Protein AF-A0A2H9QD60-F1 (afdb_monomer)

pLDDT: mean 72.45, std 21.02, range [39.91, 94.81]

Structure (mmCIF, N/CA/C/O backbone):
data_AF-A0A2H9QD60-F1
#
_entry.id   AF-A0A2H9QD60-F1
#
loop_
_atom_site.group_PDB
_atom_site.id
_atom_site.type_symbol
_atom_site.label_atom_id
_atom_site.label_alt_id
_atom_site.label_comp_id
_atom_site.label_asym_id
_atom_site.label_entity_id
_atom_site.label_seq_id
_atom_site.pdbx_PDB_ins_code
_atom_site.Cartn_x
_atom_site.Cartn_y
_atom_site.Cartn_z
_atom_site.occupancy
_atom_site.B_iso_or_equiv
_atom_site.auth_seq_id
_atom_site.auth_comp_id
_atom_site.auth_asym_id
_atom_site.auth_atom_id
_atom_site.pdbx_PDB_model_num
ATOM 1 N N . MET A 1 1 ? -8.673 -3.693 -14.152 1.00 54.56 1 MET A N 1
ATOM 2 C CA . MET A 1 1 ? -7.613 -3.108 -13.302 1.00 54.56 1 MET A CA 1
ATOM 3 C C . MET A 1 1 ? -8.166 -1.842 -12.677 1.00 54.56 1 MET A C 1
ATOM 5 O O . MET A 1 1 ? -8.542 -0.942 -13.417 1.00 54.56 1 MET A O 1
ATOM 9 N N . GLY A 1 2 ? -8.317 -1.814 -11.351 1.00 65.94 2 GLY A N 1
ATOM 10 C CA . GLY A 1 2 ? -8.800 -0.628 -10.639 1.00 65.94 2 GLY A CA 1
ATOM 11 C C . GLY A 1 2 ? -7.829 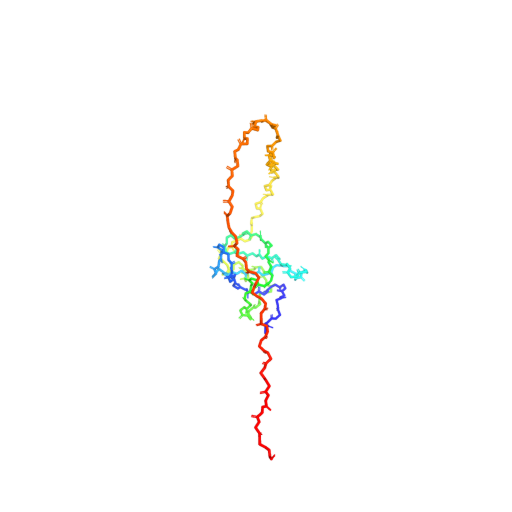0.544 -10.793 1.00 65.94 2 GLY A C 1
ATOM 12 O O . GLY A 1 2 ? -6.619 0.344 -10.888 1.00 65.94 2 GLY A O 1
ATOM 13 N N . ALA A 1 3 ? -8.353 1.766 -10.852 1.00 78.38 3 ALA A N 1
ATOM 14 C CA . ALA A 1 3 ? -7.523 2.957 -10.962 1.00 78.38 3 ALA A CA 1
ATOM 15 C C . ALA A 1 3 ? -6.835 3.239 -9.619 1.00 78.38 3 ALA A C 1
ATOM 17 O O . ALA A 1 3 ? -7.501 3.579 -8.645 1.00 78.38 3 ALA A O 1
ATOM 18 N N . ILE A 1 4 ? -5.506 3.135 -9.573 1.00 87.00 4 ILE A N 1
ATOM 19 C CA . ILE A 1 4 ? -4.725 3.529 -8.396 1.00 87.00 4 ILE A CA 1
ATOM 20 C C . ILE A 1 4 ? -4.740 5.058 -8.306 1.00 87.00 4 ILE A C 1
ATOM 22 O O . ILE A 1 4 ? -4.240 5.753 -9.195 1.00 87.00 4 ILE A O 1
ATOM 26 N N . ARG A 1 5 ? -5.335 5.589 -7.236 1.00 89.69 5 ARG A N 1
ATOM 27 C CA . ARG A 1 5 ? -5.425 7.028 -6.947 1.00 89.69 5 ARG A CA 1
ATOM 28 C C . ARG A 1 5 ? -5.020 7.304 -5.499 1.00 89.69 5 ARG A C 1
ATOM 30 O O . ARG A 1 5 ? -4.926 6.392 -4.680 1.00 89.69 5 ARG A O 1
ATOM 37 N N . LYS A 1 6 ? -4.800 8.578 -5.167 1.00 92.06 6 LYS A N 1
ATOM 38 C CA . LYS A 1 6 ? -4.596 9.001 -3.775 1.00 92.06 6 LYS A CA 1
ATOM 39 C C . LYS A 1 6 ? -5.753 8.498 -2.899 1.00 92.06 6 LYS A C 1
ATOM 41 O O . LYS A 1 6 ? -6.910 8.620 -3.293 1.00 92.06 6 LYS A O 1
ATOM 46 N N . GLY A 1 7 ? -5.423 7.924 -1.747 1.00 92.38 7 GLY A N 1
ATOM 47 C CA . GLY A 1 7 ? -6.370 7.309 -0.817 1.00 92.38 7 GLY A CA 1
ATOM 48 C C . GLY A 1 7 ? -6.762 5.870 -1.163 1.00 92.38 7 GLY A C 1
ATOM 49 O O . GLY A 1 7 ? -7.534 5.271 -0.427 1.00 92.38 7 GLY A O 1
ATOM 50 N N . SER A 1 8 ? -6.264 5.276 -2.253 1.00 93.06 8 SER A N 1
ATOM 51 C CA . SER A 1 8 ? -6.574 3.873 -2.568 1.00 93.06 8 SER A CA 1
ATOM 52 C C . SER A 1 8 ? -5.854 2.919 -1.613 1.00 93.06 8 SER A C 1
ATOM 54 O O . SER A 1 8 ? -4.649 3.061 -1.381 1.00 93.06 8 SER A O 1
ATOM 56 N N . VAL A 1 9 ? -6.584 1.923 -1.109 1.00 93.88 9 VAL A N 1
ATOM 57 C CA . VAL A 1 9 ? -6.039 0.835 -0.289 1.00 93.88 9 VAL A CA 1
ATOM 58 C C . VAL A 1 9 ? -5.540 -0.270 -1.214 1.00 93.88 9 VAL A C 1
ATOM 60 O O . VAL A 1 9 ? -6.291 -0.806 -2.038 1.00 93.88 9 VAL A O 1
ATOM 63 N N . CYS A 1 10 ? -4.265 -0.612 -1.082 1.00 94.75 10 CYS A N 1
ATOM 64 C CA . CYS A 1 10 ? -3.595 -1.597 -1.920 1.00 94.75 10 CYS A CA 1
ATOM 65 C C . CYS A 1 10 ? -2.895 -2.659 -1.066 1.00 94.75 10 CYS A C 1
ATOM 67 O O . CYS A 1 10 ? -2.607 -2.446 0.112 1.00 94.75 10 CYS A O 1
ATOM 69 N N . VAL A 1 11 ? -2.584 -3.794 -1.683 1.00 93.81 11 VAL A N 1
ATOM 70 C CA . VAL A 1 11 ? -1.700 -4.817 -1.120 1.00 93.81 11 VAL A CA 1
ATOM 71 C C . VAL A 1 11 ? -0.405 -4.830 -1.920 1.00 93.81 11 VAL A C 1
ATOM 73 O O . VAL A 1 11 ? -0.419 -4.782 -3.152 1.00 93.81 11 VAL A O 1
ATOM 76 N N . ILE A 1 12 ? 0.732 -4.871 -1.230 1.00 94.38 12 ILE A N 1
ATOM 77 C CA . ILE A 1 12 ? 2.035 -5.019 -1.881 1.00 94.38 12 ILE A CA 1
ATOM 78 C C . ILE A 1 12 ? 2.154 -6.466 -2.359 1.00 94.38 12 ILE A C 1
ATOM 80 O O . ILE A 1 12 ? 2.134 -7.385 -1.552 1.00 94.38 12 ILE A O 1
ATOM 84 N N . VAL A 1 13 ? 2.299 -6.689 -3.660 1.00 94.00 13 VAL A N 1
ATOM 85 C CA . VAL A 1 13 ? 2.377 -8.048 -4.230 1.00 94.00 13 VAL A CA 1
ATOM 86 C C . VAL A 1 13 ? 3.815 -8.567 -4.263 1.00 94.00 13 VAL A C 1
ATOM 88 O O . VAL A 1 13 ? 4.049 -9.770 -4.214 1.00 94.00 13 VAL A O 1
ATOM 91 N N . ALA A 1 14 ? 4.799 -7.667 -4.338 1.00 88.50 14 ALA A N 1
ATOM 92 C CA . ALA A 1 14 ? 6.195 -8.026 -4.570 1.00 88.50 14 ALA A CA 1
ATOM 93 C C . ALA A 1 14 ? 7.162 -7.374 -3.570 1.00 88.50 14 ALA A C 1
ATOM 95 O O . ALA A 1 14 ? 7.006 -6.216 -3.184 1.00 88.50 14 ALA A O 1
ATOM 96 N N . GLY A 1 15 ? 8.225 -8.108 -3.224 1.00 87.19 15 GLY A N 1
ATOM 97 C CA . GLY A 1 15 ? 9.316 -7.644 -2.363 1.00 87.19 15 GLY A CA 1
ATOM 98 C C . GLY A 1 15 ? 9.196 -8.104 -0.908 1.00 87.19 15 GLY A C 1
ATOM 99 O O . GLY A 1 15 ? 8.415 -8.990 -0.578 1.00 87.19 15 GLY A O 1
ATOM 100 N N . ARG A 1 16 ? 10.000 -7.497 -0.024 1.00 84.69 16 ARG A N 1
ATOM 101 C CA . ARG A 1 16 ? 10.105 -7.875 1.402 1.00 84.69 16 ARG A CA 1
ATOM 102 C C . ARG A 1 16 ? 8.801 -7.693 2.189 1.00 84.69 16 ARG A C 1
ATOM 104 O O . ARG A 1 16 ? 8.599 -8.372 3.182 1.00 84.69 16 ARG A O 1
ATOM 111 N N . GLU A 1 17 ? 7.948 -6.775 1.748 1.00 85.62 17 GLU A N 1
ATOM 112 C CA . GLU A 1 17 ? 6.653 -6.463 2.369 1.00 85.62 17 GLU A CA 1
ATOM 113 C C . GLU A 1 17 ? 5.487 -7.100 1.592 1.00 85.62 17 GLU A C 1
ATOM 115 O O . GLU A 1 17 ? 4.358 -6.626 1.683 1.00 85.62 17 GLU A O 1
ATOM 120 N N . GLY A 1 18 ? 5.757 -8.117 0.764 1.00 91.81 18 GLY A N 1
ATOM 121 C CA . GLY A 1 18 ? 4.721 -8.815 0.007 1.00 91.81 18 GLY A CA 1
ATOM 122 C C . GLY A 1 18 ? 3.623 -9.357 0.928 1.00 91.81 18 GLY A C 1
ATOM 123 O O . GLY A 1 18 ? 3.918 -9.979 1.945 1.00 91.81 18 GLY A O 1
ATOM 124 N N . GLY A 1 19 ? 2.365 -9.100 0.581 1.00 92.25 19 GLY A N 1
ATOM 125 C CA . GLY A 1 19 ? 1.179 -9.434 1.371 1.00 92.25 19 GLY A CA 1
ATOM 126 C C . GLY A 1 19 ? 0.724 -8.339 2.342 1.00 92.25 19 GLY A C 1
ATOM 127 O O . GLY A 1 19 ? -0.389 -8.421 2.854 1.00 92.25 19 GLY A O 1
ATOM 128 N N . SER A 1 20 ? 1.523 -7.294 2.576 1.00 92.19 20 SER A N 1
ATOM 129 C CA . SER A 1 20 ? 1.156 -6.217 3.501 1.00 92.19 20 SER A CA 1
ATOM 130 C C . SER A 1 20 ? 0.198 -5.203 2.872 1.00 92.19 20 SER A C 1
ATOM 132 O O . SER A 1 20 ? 0.376 -4.782 1.724 1.00 92.19 20 SER A O 1
ATOM 134 N N . GLN A 1 21 ? -0.780 -4.750 3.660 1.00 93.19 21 GLN A N 1
ATOM 135 C CA . GLN A 1 21 ? -1.671 -3.649 3.294 1.00 93.19 21 GLN A CA 1
ATOM 136 C C . GLN A 1 21 ? -0.954 -2.295 3.359 1.00 93.19 21 GLN A C 1
ATOM 138 O O . GLN A 1 21 ? -0.116 -2.035 4.232 1.00 93.19 21 GLN A O 1
ATOM 143 N N . CYS A 1 22 ? -1.297 -1.419 2.420 1.00 94.19 22 CYS A N 1
ATOM 144 C CA . CYS A 1 22 ? -0.767 -0.070 2.328 1.00 94.19 22 CYS A CA 1
ATOM 145 C C . CYS A 1 22 ? -1.798 0.907 1.751 1.00 94.19 22 CYS A C 1
ATOM 147 O O . CYS A 1 22 ? -2.747 0.517 1.067 1.00 94.19 22 CYS A O 1
ATOM 149 N N . VAL A 1 23 ? -1.601 2.196 2.022 1.00 94.81 23 VAL A N 1
ATOM 150 C CA . VAL A 1 23 ? -2.441 3.271 1.483 1.00 94.81 23 VAL A CA 1
ATOM 151 C C . VAL A 1 23 ? -1.593 4.233 0.667 1.00 94.81 23 VAL A C 1
ATOM 153 O O . VAL A 1 23 ? -0.516 4.645 1.098 1.00 94.81 23 VAL A O 1
ATOM 156 N N . VAL A 1 24 ? -2.086 4.598 -0.515 1.00 94.62 24 VAL A N 1
ATOM 157 C CA . VAL A 1 24 ? -1.428 5.540 -1.428 1.00 94.62 24 VAL A CA 1
ATOM 158 C C . VAL A 1 24 ? -1.658 6.981 -0.968 1.00 94.62 24 VAL A C 1
ATOM 160 O O . VAL A 1 24 ? -2.793 7.453 -0.934 1.00 94.62 24 VAL A O 1
ATOM 163 N N . THR A 1 25 ? -0.591 7.720 -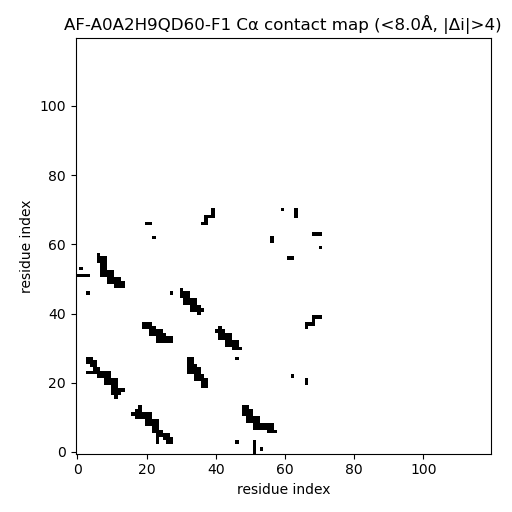0.666 1.00 92.69 25 THR A N 1
ATOM 164 C CA . THR A 1 25 ? -0.674 9.122 -0.213 1.00 92.69 25 THR A CA 1
ATOM 165 C C . THR A 1 25 ? -0.572 10.138 -1.343 1.00 92.69 25 THR A C 1
ATOM 167 O O . THR A 1 25 ? -1.095 11.249 -1.222 1.00 92.69 25 THR A O 1
ATOM 170 N N . THR A 1 26 ? 0.060 9.755 -2.452 1.00 90.88 26 THR A N 1
ATOM 171 C CA . THR A 1 26 ? 0.365 10.644 -3.581 1.00 90.88 26 THR A CA 1
ATOM 172 C C . THR A 1 26 ? -0.107 10.020 -4.890 1.00 90.88 26 THR A C 1
ATOM 174 O O . THR A 1 26 ? -0.079 8.803 -5.052 1.00 90.88 26 THR A O 1
ATOM 177 N N . ALA A 1 27 ? -0.569 10.848 -5.830 1.00 90.25 27 ALA A N 1
ATOM 178 C CA . ALA A 1 27 ? -0.992 10.381 -7.148 1.00 90.25 27 ALA A CA 1
ATOM 179 C C . ALA A 1 27 ? 0.178 9.725 -7.919 1.00 90.25 27 ALA A C 1
ATOM 181 O O . ALA A 1 27 ? 1.328 10.119 -7.719 1.00 90.25 27 ALA A O 1
ATOM 182 N N . PRO A 1 28 ? -0.094 8.735 -8.789 1.00 90.94 28 PRO A N 1
ATOM 183 C CA . PRO A 1 28 ? 0.945 8.081 -9.577 1.00 90.94 28 PRO A CA 1
ATOM 184 C C . PRO A 1 28 ? 1.579 9.045 -10.581 1.00 90.94 28 PRO A C 1
ATOM 186 O O . PRO A 1 28 ? 0.913 9.518 -11.499 1.00 90.94 28 PRO A O 1
ATOM 189 N N . GLU A 1 29 ? 2.885 9.261 -10.446 1.00 91.25 29 GLU A N 1
ATOM 190 C CA . GLU A 1 29 ? 3.716 9.943 -11.438 1.00 91.25 29 GLU A CA 1
ATOM 191 C C . GLU A 1 29 ? 4.683 8.916 -12.031 1.00 91.25 29 GLU A C 1
ATOM 193 O O . GLU A 1 29 ? 5.428 8.266 -11.302 1.00 91.25 29 GLU A O 1
ATOM 198 N N . ASN A 1 30 ? 4.656 8.714 -13.352 1.00 91.31 30 ASN A N 1
ATOM 199 C CA . ASN A 1 30 ? 5.527 7.744 -14.037 1.00 91.31 30 ASN A CA 1
ATOM 200 C C . ASN A 1 30 ? 5.494 6.326 -13.426 1.00 91.31 30 ASN A C 1
ATOM 202 O O . ASN A 1 30 ? 6.522 5.661 -13.310 1.00 91.31 30 ASN A O 1
ATOM 206 N N . LEU A 1 31 ? 4.303 5.859 -13.026 1.00 90.56 31 LEU A N 1
ATOM 207 C CA . LEU A 1 31 ? 4.082 4.582 -12.327 1.00 90.56 31 LEU A CA 1
ATOM 208 C C . LEU A 1 31 ? 4.741 4.488 -10.945 1.00 90.56 31 LEU A C 1
ATOM 210 O O . LEU A 1 31 ? 4.804 3.399 -10.388 1.00 90.56 31 LEU A O 1
ATOM 214 N N . ILE A 1 32 ? 5.221 5.582 -10.369 1.00 91.62 32 ILE A N 1
ATOM 215 C CA . ILE A 1 32 ? 5.774 5.614 -9.018 1.00 91.62 32 ILE A CA 1
ATOM 216 C C . ILE A 1 32 ? 4.761 6.313 -8.115 1.00 91.62 32 ILE A C 1
ATOM 218 O O . ILE A 1 32 ? 4.262 7.392 -8.429 1.00 91.62 32 ILE A O 1
ATOM 222 N N . VAL A 1 33 ? 4.450 5.680 -6.988 1.00 93.56 33 VAL A N 1
ATOM 223 C CA . VAL A 1 33 ? 3.554 6.218 -5.960 1.00 93.56 33 VAL A CA 1
ATOM 224 C C . VAL A 1 33 ? 4.241 6.209 -4.608 1.00 93.56 33 VAL A C 1
ATOM 226 O O . VAL A 1 33 ? 5.102 5.371 -4.335 1.00 93.56 33 VAL A O 1
ATOM 229 N N . GLU A 1 34 ? 3.841 7.138 -3.749 1.00 94.50 34 GLU A N 1
ATOM 230 C CA . GLU A 1 34 ? 4.186 7.099 -2.334 1.00 94.50 34 GLU A CA 1
ATOM 231 C C . GLU A 1 34 ? 3.075 6.389 -1.558 1.00 94.50 34 GLU A C 1
ATOM 233 O O . GLU A 1 34 ? 1.889 6.670 -1.753 1.00 94.50 34 GLU A O 1
ATOM 238 N N . ILE A 1 35 ? 3.474 5.449 -0.705 1.00 93.50 35 ILE A N 1
ATOM 239 C CA . ILE A 1 35 ? 2.589 4.654 0.139 1.00 93.50 35 ILE A CA 1
ATOM 240 C C . ILE A 1 35 ? 2.989 4.767 1.606 1.00 93.50 35 ILE A C 1
ATOM 242 O O . ILE A 1 35 ? 4.160 4.987 1.933 1.00 93.50 35 ILE A O 1
ATOM 246 N N . ILE A 1 36 ? 2.020 4.535 2.484 1.00 93.31 36 ILE A N 1
ATOM 247 C CA . ILE A 1 36 ? 2.223 4.277 3.909 1.00 93.31 36 ILE A CA 1
ATOM 248 C C . ILE A 1 36 ? 1.843 2.823 4.180 1.00 93.31 36 ILE A C 1
ATOM 250 O O . ILE A 1 36 ? 0.799 2.357 3.724 1.00 93.31 36 ILE A O 1
ATOM 254 N N . THR A 1 37 ? 2.696 2.104 4.906 1.00 91.75 37 THR A N 1
ATOM 255 C CA . THR A 1 37 ? 2.409 0.739 5.374 1.00 91.75 37 THR A CA 1
ATOM 256 C C . THR A 1 37 ? 2.068 0.734 6.862 1.00 91.75 37 THR A C 1
ATOM 258 O O . THR A 1 37 ? 2.262 1.736 7.549 1.00 91.75 37 THR A O 1
ATOM 261 N N . ALA A 1 38 ? 1.652 -0.417 7.391 1.00 89.00 38 ALA A N 1
ATOM 262 C CA . ALA A 1 38 ? 1.452 -0.633 8.831 1.00 89.00 38 ALA A CA 1
ATOM 263 C C . ALA A 1 38 ? 2.711 -0.380 9.693 1.00 89.00 38 ALA A C 1
ATOM 265 O O . ALA A 1 38 ? 2.631 -0.265 10.908 1.00 89.00 38 ALA A O 1
ATOM 266 N N . SER A 1 39 ? 3.893 -0.244 9.080 1.00 86.50 39 SER A N 1
ATOM 267 C CA . SER A 1 39 ? 5.105 0.197 9.788 1.00 86.50 39 SER A CA 1
ATOM 268 C C . SER A 1 39 ? 5.135 1.706 10.083 1.00 86.50 39 SER A C 1
ATOM 270 O O . SER A 1 39 ? 6.063 2.186 10.732 1.00 86.50 39 SER A O 1
ATOM 272 N N . GLY A 1 40 ? 4.182 2.476 9.546 1.00 84.69 40 GLY A N 1
ATOM 273 C CA . GLY A 1 40 ? 4.130 3.939 9.632 1.00 84.69 40 GLY A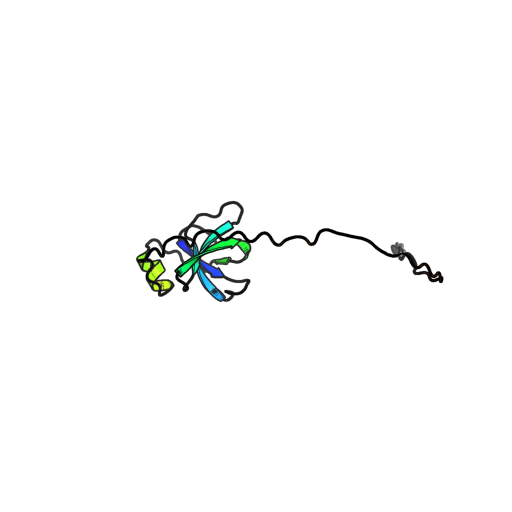 CA 1
ATOM 274 C C . GLY A 1 40 ? 5.142 4.666 8.739 1.00 84.69 40 GLY A C 1
ATOM 275 O O . GLY A 1 40 ? 5.097 5.887 8.609 1.00 84.69 40 GLY A O 1
ATOM 276 N N . GLY A 1 41 ? 6.050 3.937 8.086 1.00 87.44 41 GLY A N 1
ATOM 277 C CA . GLY A 1 41 ? 7.019 4.507 7.158 1.00 87.44 41 GLY A CA 1
ATOM 278 C C . GLY A 1 41 ? 6.402 4.851 5.802 1.00 87.44 41 GLY A C 1
ATOM 279 O O . GLY A 1 41 ? 5.749 4.013 5.179 1.00 87.44 41 GLY A O 1
ATOM 280 N N . LYS A 1 42 ? 6.690 6.060 5.306 1.00 90.56 42 LYS A N 1
ATOM 281 C CA . LYS A 1 42 ? 6.435 6.447 3.910 1.00 90.56 42 LYS A CA 1
ATOM 282 C C . LYS A 1 42 ? 7.490 5.828 2.995 1.00 90.56 42 LYS A C 1
ATOM 284 O O . LYS A 1 42 ? 8.686 5.902 3.288 1.00 90.56 42 LYS A O 1
ATOM 289 N N . ARG A 1 43 ? 7.068 5.217 1.888 1.00 90.38 43 ARG A N 1
ATOM 290 C CA . ARG A 1 43 ? 7.964 4.605 0.891 1.00 90.38 43 ARG A CA 1
ATOM 291 C C . ARG A 1 43 ? 7.459 4.870 -0.520 1.00 90.38 43 ARG A C 1
ATOM 293 O O . ARG A 1 43 ? 6.256 4.927 -0.747 1.00 90.38 43 ARG A O 1
ATOM 300 N N . LYS A 1 44 ? 8.382 4.979 -1.477 1.00 93.00 44 LYS A N 1
ATOM 301 C CA . LYS A 1 44 ? 8.057 5.048 -2.906 1.00 93.00 44 LYS A CA 1
ATOM 302 C C . LYS A 1 44 ? 8.126 3.652 -3.514 1.00 93.00 44 LYS A C 1
ATOM 304 O O . LYS A 1 44 ? 9.134 2.967 -3.350 1.00 93.00 44 LYS A O 1
ATOM 309 N N . ILE A 1 45 ? 7.073 3.239 -4.207 1.00 92.12 45 ILE A N 1
ATOM 310 C CA . ILE A 1 45 ? 6.982 1.936 -4.870 1.00 92.12 45 ILE A CA 1
ATOM 311 C C . ILE A 1 45 ? 6.410 2.106 -6.275 1.00 92.12 45 ILE A C 1
ATOM 313 O O . ILE A 1 45 ? 5.649 3.035 -6.545 1.00 92.12 45 ILE A O 1
ATOM 317 N N . ASN A 1 46 ? 6.790 1.210 -7.184 1.00 93.69 46 ASN A N 1
ATOM 318 C CA . ASN A 1 46 ? 6.157 1.154 -8.491 1.00 93.69 46 ASN A CA 1
ATOM 319 C C . ASN A 1 46 ? 4.715 0.640 -8.341 1.00 93.69 46 ASN A C 1
ATOM 321 O O . ASN A 1 46 ? 4.490 -0.399 -7.721 1.00 93.69 46 ASN A O 1
ATOM 325 N N . ALA A 1 47 ? 3.754 1.329 -8.950 1.00 92.25 47 ALA A N 1
ATOM 326 C CA . ALA A 1 47 ? 2.339 0.978 -8.973 1.00 92.25 47 ALA A CA 1
ATOM 327 C C . ALA A 1 47 ? 2.087 -0.433 -9.532 1.00 92.25 47 ALA A C 1
ATOM 329 O O . ALA A 1 47 ? 1.101 -1.063 -9.174 1.00 92.25 47 ALA A O 1
ATOM 330 N N . ARG A 1 48 ? 3.004 -0.976 -10.346 1.00 91.88 48 ARG A N 1
ATOM 331 C CA . ARG A 1 48 ? 2.959 -2.367 -10.831 1.00 91.88 48 ARG A CA 1
ATOM 332 C C . ARG A 1 48 ? 3.100 -3.426 -9.734 1.00 91.88 48 ARG A C 1
ATOM 334 O O . ARG A 1 48 ? 2.766 -4.579 -9.974 1.00 91.88 48 ARG A O 1
ATOM 341 N N . HIS A 1 49 ? 3.630 -3.063 -8.569 1.00 92.38 49 HIS A N 1
ATOM 342 C CA . HIS A 1 49 ? 3.765 -3.963 -7.422 1.00 92.38 49 HIS A CA 1
ATOM 343 C C . HIS A 1 49 ? 2.612 -3.827 -6.425 1.00 92.38 49 HIS A C 1
ATOM 345 O O . HIS A 1 49 ? 2.677 -4.420 -5.348 1.00 92.38 49 HIS A O 1
ATOM 351 N N . LEU A 1 50 ? 1.592 -3.035 -6.759 1.00 93.00 50 LEU A N 1
ATOM 352 C CA . LEU A 1 50 ? 0.419 -2.817 -5.931 1.00 93.00 50 LEU A CA 1
ATOM 353 C C . LEU A 1 50 ? -0.796 -3.479 -6.569 1.00 93.00 50 LEU A C 1
ATOM 355 O O . LEU A 1 50 ? -1.075 -3.262 -7.748 1.00 93.00 50 LEU A O 1
ATOM 359 N N . ASP A 1 51 ? -1.535 -4.233 -5.764 1.00 92.81 51 ASP A N 1
ATOM 360 C CA . ASP A 1 51 ? -2.849 -4.747 -6.127 1.00 92.81 51 ASP A CA 1
ATOM 361 C C . ASP A 1 51 ? -3.937 -3.907 -5.434 1.00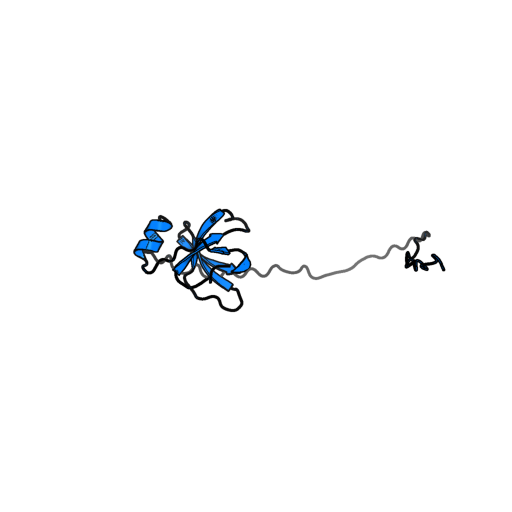 92.81 51 ASP A C 1
ATOM 363 O O . ASP A 1 51 ? -3.973 -3.853 -4.198 1.00 92.81 51 ASP A O 1
ATOM 367 N N . PRO A 1 52 ? -4.772 -3.167 -6.186 1.00 93.00 52 PRO A N 1
ATOM 368 C CA . PRO A 1 52 ? -5.814 -2.331 -5.609 1.00 93.00 52 PRO A CA 1
ATOM 369 C C . PRO A 1 52 ? -6.981 -3.186 -5.109 1.00 93.00 52 PRO A C 1
ATOM 371 O O . PRO A 1 52 ? -7.654 -3.858 -5.884 1.00 93.00 52 PRO A O 1
ATOM 374 N N . THR A 1 53 ? -7.308 -3.053 -3.825 1.00 92.12 53 THR A N 1
ATOM 375 C CA . THR A 1 53 ? -8.405 -3.805 -3.182 1.00 92.12 53 THR A CA 1
ATOM 376 C C . THR A 1 53 ? -9.806 -3.306 -3.561 1.00 92.12 53 THR A C 1
ATOM 378 O O . THR A 1 53 ? -10.808 -3.906 -3.185 1.00 92.12 53 THR A O 1
ATOM 381 N 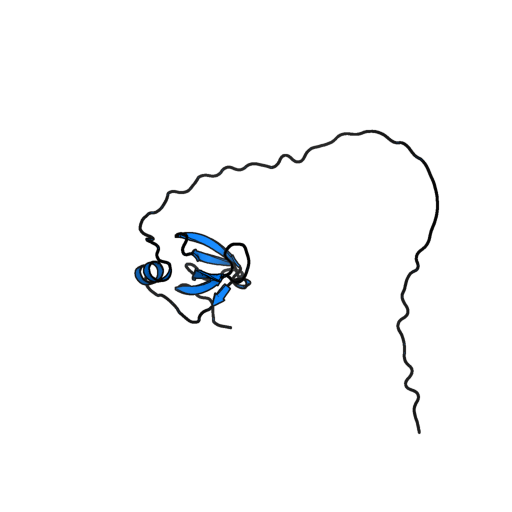N . GLY A 1 54 ? -9.896 -2.172 -4.264 1.00 90.69 54 GLY A N 1
ATOM 382 C CA . GLY A 1 54 ? -11.151 -1.475 -4.563 1.00 90.69 54 GLY A CA 1
ATOM 383 C C . GLY A 1 54 ? -11.646 -0.560 -3.437 1.00 90.69 54 GLY A C 1
ATOM 384 O O . GLY A 1 54 ? -12.563 0.228 -3.659 1.00 90.69 54 GLY A O 1
ATOM 385 N N . GLN A 1 55 ? -11.023 -0.598 -2.257 1.00 91.06 55 GLN A N 1
ATOM 386 C CA . GLN A 1 55 ? -11.338 0.312 -1.157 1.00 91.06 55 GLN A CA 1
ATOM 387 C C . GLN A 1 55 ? -10.567 1.629 -1.289 1.00 91.06 55 GLN A C 1
ATOM 389 O O . GLN A 1 55 ? -9.424 1.670 -1.752 1.00 91.06 55 GLN A O 1
ATOM 394 N N . THR A 1 56 ? -11.200 2.725 -0.877 1.00 92.06 56 THR A N 1
ATOM 395 C CA . THR A 1 56 ? -10.602 4.064 -0.853 1.00 92.06 56 THR A CA 1
ATOM 396 C C . THR A 1 56 ? -10.920 4.721 0.477 1.00 92.06 56 THR A C 1
ATOM 398 O O . THR A 1 56 ? -12.069 4.711 0.907 1.00 92.06 56 THR A O 1
ATOM 401 N N . VAL A 1 57 ? -9.911 5.322 1.090 1.00 91.38 57 VAL A N 1
ATOM 402 C CA . VAL A 1 57 ? -10.024 6.120 2.309 1.00 91.38 57 VAL A CA 1
ATOM 403 C C . VAL A 1 57 ? -9.887 7.599 1.987 1.00 91.38 57 VAL A C 1
ATOM 405 O O . VAL A 1 57 ? -9.148 7.983 1.073 1.00 91.38 57 VAL A O 1
ATOM 408 N N . LYS A 1 58 ? -10.627 8.435 2.719 1.00 87.62 58 LYS A N 1
ATOM 409 C CA . LYS A 1 58 ? -10.669 9.889 2.497 1.00 87.62 58 LYS A CA 1
ATOM 410 C C . LYS A 1 58 ? -10.012 10.666 3.631 1.00 87.62 58 LYS A C 1
ATOM 412 O O . LYS A 1 58 ? -9.497 11.754 3.378 1.00 87.62 58 LYS A O 1
ATOM 417 N N . SER A 1 59 ? -9.994 10.099 4.835 1.00 88.31 59 SER A N 1
ATOM 418 C CA . SER A 1 59 ? -9.476 10.754 6.037 1.00 88.31 59 SER A CA 1
ATOM 419 C C . SER A 1 59 ? -8.233 10.064 6.595 1.00 88.31 59 SER A C 1
ATOM 421 O O . SER A 1 59 ? -8.029 8.862 6.415 1.00 88.31 59 SER A O 1
ATOM 423 N N . ASN A 1 60 ? -7.407 10.827 7.316 1.00 87.00 60 ASN A N 1
ATOM 424 C CA . ASN A 1 60 ? -6.237 10.282 8.007 1.00 87.00 60 ASN A CA 1
ATOM 425 C C . ASN A 1 60 ? -6.639 9.263 9.082 1.00 87.00 60 ASN A C 1
ATOM 427 O O . ASN A 1 60 ? -6.008 8.216 9.161 1.00 87.00 60 ASN A O 1
ATOM 431 N N . ASP A 1 61 ? -7.725 9.504 9.816 1.00 87.94 61 ASP A N 1
ATOM 432 C CA . ASP A 1 61 ? -8.227 8.592 10.852 1.00 87.94 61 ASP A CA 1
ATOM 433 C C . ASP A 1 61 ? -8.571 7.201 10.294 1.00 87.94 61 ASP A C 1
ATOM 435 O O . ASP A 1 61 ? -8.335 6.176 10.931 1.00 87.94 61 ASP A O 1
ATOM 439 N N . GLU A 1 62 ? -9.100 7.140 9.066 1.00 89.50 62 GLU A N 1
ATOM 440 C CA . GLU A 1 62 ? -9.399 5.872 8.394 1.00 89.50 62 GLU A CA 1
ATOM 441 C C . GLU A 1 62 ? -8.115 5.134 8.007 1.00 89.50 62 GLU A C 1
ATOM 443 O O . GLU A 1 62 ? -8.030 3.917 8.169 1.00 89.50 62 GLU A O 1
ATOM 448 N N . MET A 1 63 ? -7.101 5.865 7.530 1.00 88.56 63 MET A N 1
ATOM 449 C CA . MET A 1 63 ? -5.783 5.293 7.238 1.00 88.56 63 MET A CA 1
ATOM 450 C C . MET A 1 63 ? -5.133 4.723 8.498 1.00 88.56 63 MET A C 1
ATOM 452 O O . MET A 1 63 ? -4.629 3.602 8.471 1.00 88.56 63 MET A O 1
ATOM 456 N N . GLU A 1 64 ? -5.163 5.479 9.594 1.00 88.38 64 GLU A N 1
ATOM 457 C CA . GLU A 1 64 ? -4.635 5.075 10.899 1.00 88.38 64 GLU A CA 1
ATOM 458 C C . GLU A 1 64 ? -5.340 3.829 11.425 1.00 88.38 64 GLU A C 1
ATOM 460 O O . GLU A 1 64 ? -4.684 2.873 11.835 1.00 88.38 64 GLU A O 1
ATOM 465 N N . LYS A 1 65 ? -6.673 3.798 11.336 1.00 89.19 65 LYS A N 1
ATOM 466 C CA . LYS A 1 65 ? -7.484 2.659 11.768 1.00 89.19 65 LYS A CA 1
ATOM 467 C C . LYS A 1 65 ? -7.242 1.409 10.923 1.00 89.19 65 LYS A C 1
ATOM 469 O O . LYS A 1 65 ? -7.174 0.319 11.482 1.00 89.19 65 LYS A O 1
ATOM 474 N N . LEU A 1 66 ? -7.115 1.551 9.602 1.00 88.94 66 LEU A N 1
ATOM 475 C CA . LEU A 1 66 ? -6.840 0.422 8.707 1.00 88.94 66 LEU A CA 1
ATOM 476 C C . LEU A 1 66 ? -5.439 -0.148 8.912 1.00 88.94 66 LEU A C 1
ATOM 478 O O . LEU A 1 66 ? -5.261 -1.361 8.924 1.00 88.94 66 LEU A O 1
ATOM 482 N N . LEU A 1 67 ? -4.442 0.724 9.049 1.00 87.06 67 LEU A N 1
ATOM 483 C CA . LEU A 1 67 ? -3.045 0.316 9.169 1.00 87.06 67 LEU A CA 1
ATOM 484 C C . LEU A 1 67 ? -2.624 0.044 10.621 1.00 87.06 67 LEU A C 1
ATOM 486 O O . LEU A 1 67 ? -1.534 -0.479 10.837 1.00 87.06 67 LEU A O 1
ATOM 490 N N . GLY A 1 68 ? -3.459 0.388 11.605 1.00 85.19 68 GLY A N 1
ATOM 491 C CA . GLY A 1 68 ? -3.163 0.241 13.031 1.00 85.19 68 GLY A CA 1
ATOM 492 C C . GLY A 1 68 ? -2.022 1.141 13.512 1.00 85.19 68 GLY A C 1
ATOM 493 O O . GLY A 1 68 ? -1.321 0.790 14.460 1.00 85.19 68 GLY A O 1
ATOM 494 N N . ILE A 1 69 ? -1.799 2.277 12.846 1.00 83.19 69 ILE A N 1
ATOM 495 C CA . ILE A 1 69 ? -0.697 3.206 13.132 1.00 83.19 69 ILE A CA 1
ATOM 496 C C . ILE A 1 69 ? -1.233 4.541 13.628 1.00 83.19 69 ILE A C 1
ATOM 498 O O . ILE A 1 69 ? -2.284 4.986 13.189 1.00 83.19 69 ILE A O 1
ATOM 502 N N . ALA A 1 70 ? -0.463 5.222 14.474 1.00 74.56 70 ALA A N 1
ATOM 503 C CA . ALA A 1 70 ? -0.668 6.637 14.757 1.00 74.56 70 ALA A CA 1
ATOM 504 C C . ALA A 1 70 ? 0.268 7.460 13.855 1.00 74.56 70 ALA A C 1
ATOM 506 O O . ALA A 1 70 ? 1.486 7.451 14.046 1.00 74.56 70 ALA A O 1
ATOM 507 N N . LEU A 1 71 ? -0.282 8.187 12.882 1.00 66.31 71 LEU A N 1
ATOM 508 C CA . LEU A 1 71 ? 0.441 9.136 12.022 1.00 66.31 71 LEU A CA 1
ATOM 509 C C . LEU A 1 71 ? 0.851 10.414 12.784 1.00 66.31 71 LEU A C 1
ATOM 511 O O . LEU A 1 71 ? 1.565 11.257 12.244 1.00 66.31 71 LEU A O 1
ATOM 515 N N . GLY A 1 72 ? 0.459 10.536 14.055 1.00 55.41 72 GLY A N 1
ATOM 516 C CA . GLY A 1 72 ? 0.640 11.709 14.913 1.00 55.41 72 GLY A CA 1
ATOM 517 C C . GLY A 1 72 ? 2.044 12.003 15.461 1.00 55.41 72 GLY A C 1
ATOM 518 O O . GLY A 1 72 ? 2.159 12.846 16.349 1.00 55.41 72 GLY A O 1
ATOM 519 N N . LYS A 1 73 ? 3.127 11.374 14.986 1.00 44.22 73 LYS A N 1
ATOM 520 C CA . LYS A 1 73 ? 4.493 11.828 15.316 1.00 44.22 73 LYS A CA 1
ATOM 521 C C . LYS A 1 73 ? 5.396 11.778 14.097 1.00 44.22 73 LYS A C 1
ATOM 523 O O . LYS A 1 73 ? 5.920 10.730 13.726 1.00 44.22 73 LYS A O 1
ATOM 528 N N . GLU A 1 74 ? 5.633 12.953 13.527 1.00 44.88 74 GLU A N 1
ATOM 529 C CA . GLU A 1 74 ? 6.746 13.203 12.623 1.00 44.88 74 GLU A CA 1
ATOM 530 C C . GLU A 1 74 ? 8.064 12.864 13.336 1.00 44.88 74 GLU A C 1
ATOM 532 O O . GLU A 1 74 ? 8.648 13.662 14.073 1.00 44.88 74 GLU A O 1
ATOM 537 N N . ALA A 1 75 ? 8.557 11.646 13.127 1.00 42.25 75 ALA A N 1
ATOM 538 C CA . ALA A 1 75 ? 9.957 11.355 13.359 1.00 42.25 75 ALA A CA 1
ATOM 539 C C . ALA A 1 75 ? 10.757 12.134 12.306 1.00 42.25 75 ALA A C 1
ATOM 541 O O . ALA A 1 75 ? 10.754 11.801 11.121 1.00 42.25 75 ALA A O 1
ATOM 542 N N . LYS A 1 76 ? 11.391 13.213 12.776 1.00 45.72 76 LYS A N 1
ATOM 543 C CA . LYS A 1 76 ? 12.342 14.086 12.075 1.00 45.72 76 LYS A CA 1
ATOM 544 C C . LYS A 1 76 ? 13.223 13.336 11.055 1.00 45.72 76 LYS A C 1
ATOM 546 O O . LYS A 1 76 ? 13.610 12.191 11.300 1.00 45.72 76 LYS A O 1
ATOM 551 N N . PRO A 1 77 ? 13.631 14.002 9.957 1.00 41.94 77 PRO A N 1
ATOM 552 C CA . PRO A 1 77 ? 14.438 13.400 8.900 1.00 41.94 77 PRO A CA 1
ATOM 553 C C . PRO A 1 77 ? 15.746 12.834 9.463 1.00 41.94 77 PRO A C 1
ATOM 555 O O . PRO A 1 77 ? 16.568 13.569 10.018 1.00 41.94 77 PRO A O 1
ATOM 558 N N . LYS A 1 78 ? 15.984 11.528 9.282 1.00 45.56 78 LYS A N 1
ATOM 559 C CA . LYS A 1 78 ? 17.350 11.005 9.371 1.00 45.56 78 LYS A CA 1
ATOM 560 C C . LYS A 1 78 ? 18.123 11.552 8.174 1.00 45.56 78 LYS A C 1
ATOM 562 O O . LYS A 1 78 ? 17.943 11.103 7.047 1.00 45.56 78 LYS A O 1
ATOM 567 N N . LYS A 1 79 ? 18.939 12.566 8.474 1.00 40.69 79 LYS A N 1
ATOM 568 C CA . LYS A 1 79 ? 20.015 13.111 7.645 1.00 40.69 79 LYS A CA 1
ATOM 569 C C . LYS A 1 79 ? 20.783 12.006 6.917 1.00 40.69 79 LYS A C 1
ATOM 571 O O . LYS A 1 79 ? 21.022 10.929 7.463 1.00 40.69 79 LYS A O 1
ATOM 576 N N . GLU A 1 80 ? 21.200 12.357 5.708 1.00 53.31 80 GLU A N 1
ATOM 577 C CA . GLU A 1 80 ? 22.169 11.673 4.862 1.00 53.31 80 GLU A CA 1
ATOM 578 C C . GLU A 1 80 ? 23.329 11.030 5.639 1.00 53.31 80 GLU A C 1
ATOM 580 O O . GLU A 1 80 ? 24.005 11.671 6.443 1.00 53.31 80 GLU A O 1
ATOM 585 N N . LYS A 1 81 ? 23.650 9.788 5.274 1.00 41.69 81 LYS A N 1
ATOM 586 C CA . LYS A 1 81 ? 25.043 9.385 5.094 1.00 41.69 81 LYS A CA 1
ATOM 587 C C . LYS A 1 81 ? 25.178 8.805 3.698 1.00 41.69 81 LYS A C 1
ATOM 589 O O . LYS A 1 81 ? 24.778 7.675 3.433 1.00 41.69 81 LYS A O 1
ATOM 594 N N . GLY A 1 82 ? 25.738 9.614 2.806 1.00 48.53 82 GLY A N 1
ATOM 595 C CA . GLY A 1 82 ? 26.453 9.074 1.671 1.00 48.53 82 GLY A CA 1
ATOM 596 C C . GLY A 1 82 ? 27.588 8.197 2.189 1.00 48.53 82 GLY A C 1
ATOM 597 O O . GLY A 1 82 ? 28.400 8.640 2.993 1.00 48.53 82 GLY A O 1
ATOM 598 N N . GLU A 1 83 ? 27.665 6.972 1.691 1.00 50.94 83 GLU A N 1
ATOM 599 C CA . GLU A 1 83 ? 28.924 6.251 1.624 1.00 50.94 83 GLU A CA 1
ATOM 600 C C . GLU A 1 83 ? 29.094 5.805 0.178 1.00 50.94 83 GLU A C 1
ATOM 602 O O . GLU A 1 83 ? 28.487 4.854 -0.320 1.00 50.94 83 GLU A O 1
ATOM 607 N N . LYS A 1 84 ? 29.898 6.601 -0.531 1.00 46.94 84 LYS A N 1
ATOM 608 C CA . LYS A 1 84 ? 30.547 6.217 -1.775 1.00 46.94 84 LYS A CA 1
ATOM 609 C C . LYS A 1 84 ? 31.207 4.863 -1.520 1.00 46.94 84 LYS A C 1
ATOM 611 O O . LYS A 1 84 ? 32.185 4.814 -0.783 1.00 46.94 84 LYS A O 1
ATOM 616 N N . LYS A 1 85 ? 30.733 3.778 -2.140 1.00 47.31 85 LYS A N 1
ATOM 617 C CA . LYS A 1 85 ? 31.576 2.583 -2.265 1.00 47.31 85 LYS A CA 1
ATOM 618 C C . LYS A 1 85 ? 32.834 3.008 -3.033 1.00 47.31 85 LYS A C 1
ATOM 620 O O . LYS A 1 85 ? 32.691 3.436 -4.185 1.00 47.31 85 LYS A O 1
ATOM 625 N N . PRO A 1 86 ? 34.046 2.936 -2.453 1.00 51.06 86 PRO A N 1
ATOM 626 C CA . PRO A 1 86 ? 35.249 3.121 -3.241 1.00 51.06 86 PRO A CA 1
ATOM 627 C C . PRO A 1 86 ? 35.313 1.975 -4.254 1.00 51.06 86 PRO A C 1
ATOM 629 O O . PRO A 1 86 ? 35.336 0.800 -3.895 1.00 51.06 86 PRO A O 1
ATOM 632 N N . LYS A 1 87 ? 35.308 2.318 -5.545 1.00 60.91 87 LYS A N 1
ATOM 633 C CA . LYS A 1 87 ? 35.764 1.398 -6.589 1.00 60.91 87 LYS A CA 1
ATOM 634 C C . LYS A 1 87 ? 37.254 1.141 -6.315 1.00 60.91 87 LYS A C 1
ATOM 636 O O . LYS A 1 87 ? 37.995 2.124 -6.280 1.00 60.91 87 LYS A O 1
ATOM 641 N N . PRO A 1 88 ? 37.725 -0.104 -6.135 1.00 58.53 88 PRO A N 1
ATOM 642 C CA . PRO A 1 88 ? 39.158 -0.355 -6.065 1.00 58.53 88 PRO A CA 1
ATOM 643 C C . PRO A 1 88 ? 39.784 -0.027 -7.428 1.00 58.53 88 PRO A C 1
ATOM 645 O O . PRO A 1 88 ? 39.508 -0.677 -8.438 1.00 58.53 88 PRO A O 1
ATOM 648 N N . VAL A 1 89 ? 40.600 1.027 -7.471 1.00 58.38 89 VAL A N 1
ATOM 649 C CA . VAL A 1 89 ? 41.392 1.411 -8.643 1.00 58.38 89 VAL A CA 1
ATOM 650 C C . VAL A 1 89 ? 42.759 0.730 -8.561 1.00 58.38 89 VAL A C 1
ATOM 652 O O . VAL A 1 89 ? 43.582 1.104 -7.740 1.00 58.38 89 VAL A O 1
ATOM 655 N N . LYS A 1 90 ? 42.951 -0.244 -9.462 1.00 57.88 90 LYS A N 1
ATOM 656 C CA . LYS A 1 90 ? 44.166 -0.621 -10.220 1.00 57.88 90 LYS A CA 1
ATOM 657 C C . LYS A 1 90 ? 45.504 -0.803 -9.465 1.00 57.88 90 LYS A C 1
ATOM 659 O O . LYS A 1 90 ? 46.043 0.158 -8.936 1.00 57.88 90 LYS A O 1
ATOM 664 N N . LYS A 1 91 ? 46.199 -1.923 -9.736 1.00 48.38 91 LYS A N 1
ATOM 665 C CA . LYS A 1 91 ? 47.271 -1.999 -10.768 1.00 48.38 91 LYS A CA 1
ATOM 666 C C . LYS A 1 91 ? 47.939 -3.392 -10.856 1.00 48.38 91 LYS A C 1
ATOM 668 O O . LYS A 1 91 ? 48.325 -3.955 -9.847 1.00 48.38 91 LYS A O 1
ATOM 673 N N . HIS A 1 92 ? 48.064 -3.867 -12.105 1.00 48.88 92 HIS A N 1
ATOM 674 C CA . HIS A 1 92 ? 49.161 -4.620 -12.758 1.00 48.88 92 HIS A CA 1
ATOM 675 C C . HIS A 1 92 ? 50.052 -5.528 -11.890 1.00 48.88 92 HIS A C 1
ATOM 677 O O . HIS A 1 92 ? 50.801 -5.055 -11.048 1.00 48.88 92 HIS A O 1
ATOM 683 N N . SER A 1 93 ? 50.110 -6.836 -12.129 1.00 46.25 93 SER A N 1
ATOM 684 C CA . SER A 1 93 ? 50.963 -7.540 -13.119 1.00 46.25 93 SER A CA 1
ATOM 685 C C . SER A 1 93 ? 50.886 -9.039 -12.721 1.00 46.25 93 SER A C 1
ATOM 687 O O . SER A 1 93 ? 50.566 -9.327 -11.579 1.00 46.25 93 SER A O 1
ATOM 689 N N . ALA A 1 94 ? 51.057 -10.075 -13.536 1.00 52.34 94 ALA A N 1
ATOM 690 C CA . ALA A 1 94 ? 51.968 -10.263 -14.638 1.00 52.34 94 ALA A CA 1
ATOM 691 C C . ALA A 1 94 ? 51.464 -11.367 -15.588 1.00 52.34 94 ALA A C 1
ATOM 693 O O . ALA A 1 94 ? 50.769 -12.312 -15.228 1.00 52.34 94 ALA A O 1
ATOM 694 N N . ARG A 1 95 ? 51.892 -11.190 -16.828 1.00 50.09 95 ARG A N 1
ATOM 695 C CA . ARG A 1 95 ? 51.936 -12.105 -17.962 1.00 50.09 95 ARG A CA 1
ATOM 696 C C . ARG A 1 95 ? 52.554 -13.461 -17.581 1.00 50.09 95 ARG A C 1
ATOM 698 O O . ARG A 1 95 ? 53.731 -13.488 -17.250 1.00 50.09 95 ARG A O 1
ATOM 705 N N . VAL A 1 96 ? 51.836 -14.570 -17.770 1.00 50.81 96 VAL A N 1
ATOM 706 C CA . VAL A 1 96 ? 52.454 -15.851 -18.160 1.00 50.81 96 VAL A CA 1
ATOM 707 C C . VAL A 1 96 ? 51.578 -16.494 -19.225 1.00 50.81 96 VAL A C 1
ATOM 709 O O . VAL A 1 96 ? 50.431 -16.863 -18.994 1.00 50.81 96 VAL A O 1
ATOM 712 N N . ALA A 1 97 ? 52.134 -16.558 -20.428 1.00 53.84 97 ALA A N 1
ATOM 713 C CA . ALA A 1 97 ? 51.595 -17.316 -21.535 1.00 53.84 97 ALA A CA 1
ATOM 714 C C . ALA A 1 97 ? 51.777 -18.810 -21.262 1.00 53.84 97 ALA A C 1
ATOM 716 O O . ALA A 1 97 ? 52.878 -19.235 -20.931 1.00 53.84 97 ALA A O 1
ATOM 717 N N . THR A 1 98 ? 50.752 -19.615 -21.516 1.00 52.19 98 THR A N 1
ATOM 718 C CA . THR A 1 98 ? 50.942 -20.952 -22.083 1.00 52.19 98 THR A CA 1
ATOM 719 C C . THR A 1 98 ? 49.737 -21.296 -22.952 1.00 52.19 98 THR A C 1
ATOM 721 O O . THR A 1 98 ? 48.584 -21.136 -22.569 1.00 52.19 98 THR A O 1
ATOM 724 N N . LYS A 1 99 ? 50.064 -21.672 -24.190 1.00 52.94 99 LYS A N 1
ATOM 725 C CA . LYS A 1 99 ? 49.191 -22.178 -25.254 1.00 52.94 99 LYS A CA 1
ATOM 726 C C . LYS A 1 99 ? 48.405 -23.420 -24.805 1.00 52.94 99 LYS A C 1
ATOM 728 O O . LYS A 1 99 ? 48.765 -24.016 -23.799 1.00 52.94 99 LYS A O 1
ATOM 733 N N . HIS A 1 100 ? 47.422 -23.796 -25.633 1.00 47.78 100 HIS A N 1
ATOM 734 C CA . HIS A 1 100 ? 46.952 -25.135 -26.073 1.00 47.78 100 HIS A CA 1
ATOM 735 C C . HIS A 1 100 ? 45.412 -25.055 -26.222 1.00 47.78 100 HIS A C 1
ATOM 737 O O . HIS A 1 100 ? 44.698 -24.951 -25.239 1.00 47.78 100 HIS A O 1
ATOM 743 N N . ALA A 1 101 ? 44.885 -24.726 -27.408 1.00 46.06 101 ALA A N 1
ATOM 744 C CA . ALA A 1 101 ? 44.563 -25.622 -28.530 1.00 46.06 101 ALA A CA 1
ATOM 745 C C . ALA A 1 101 ? 43.200 -26.343 -28.389 1.00 46.06 101 ALA A C 1
ATOM 747 O O . ALA A 1 101 ? 43.047 -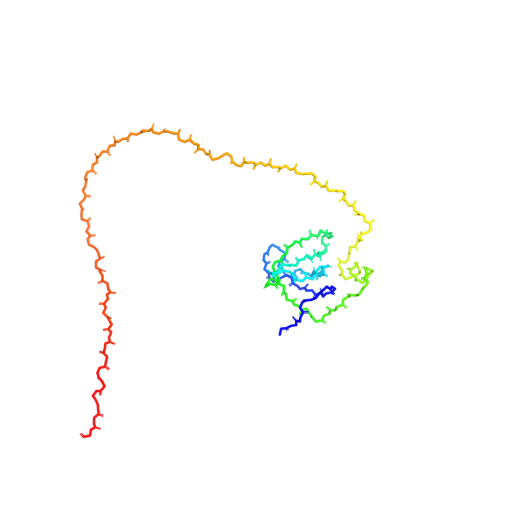27.173 -27.505 1.00 46.06 101 ALA A O 1
ATOM 748 N N . LYS A 1 102 ? 42.310 -26.098 -29.379 1.00 45.72 102 LYS A N 1
ATOM 749 C CA . LYS A 1 102 ? 41.090 -26.862 -29.764 1.00 45.72 102 LYS A CA 1
ATOM 750 C C . LYS A 1 102 ? 39.936 -26.860 -28.729 1.00 45.72 102 LYS A C 1
ATOM 752 O O . LYS A 1 102 ? 40.177 -26.840 -27.542 1.00 45.72 102 LYS A O 1
ATOM 757 N N . HIS A 1 103 ? 38.645 -26.860 -29.067 1.00 44.44 103 HIS A N 1
ATOM 758 C CA . HIS A 1 103 ? 37.937 -27.349 -30.250 1.00 44.44 103 HIS A CA 1
ATOM 759 C C . HIS A 1 103 ? 36.545 -26.672 -30.380 1.00 44.44 103 HIS A C 1
ATOM 761 O O . HIS A 1 103 ? 35.903 -26.369 -29.382 1.00 44.44 103 HIS A O 1
ATOM 767 N N . GLN A 1 104 ? 36.126 -26.463 -31.632 1.00 49.03 104 GLN A N 1
ATOM 768 C CA . GLN A 1 104 ? 34.771 -26.413 -32.217 1.00 49.03 104 GLN A CA 1
ATOM 769 C C . GLN A 1 104 ? 33.520 -26.473 -31.315 1.00 49.03 104 GLN A C 1
ATOM 771 O O . GLN A 1 104 ? 33.335 -27.441 -30.586 1.00 49.03 104 GLN A O 1
ATOM 776 N N . THR A 1 105 ? 32.542 -25.591 -31.576 1.00 45.62 105 THR A N 1
ATOM 777 C CA . THR A 1 105 ? 31.116 -25.971 -31.766 1.00 45.62 105 THR A CA 1
ATOM 778 C C . THR A 1 105 ? 30.402 -24.871 -32.576 1.00 45.62 105 THR A C 1
ATOM 780 O O . THR A 1 105 ? 30.192 -23.769 -32.088 1.00 45.62 105 THR A O 1
ATOM 783 N N . HIS A 1 106 ? 30.311 -25.035 -33.897 1.00 47.97 106 HIS A N 1
ATOM 784 C CA . HIS A 1 106 ? 29.082 -25.313 -34.658 1.00 47.97 106 HIS A CA 1
ATOM 785 C C . HIS A 1 106 ? 27.917 -24.326 -34.469 1.00 47.97 106 HIS A C 1
ATOM 787 O O . HIS A 1 106 ? 27.098 -24.437 -33.557 1.00 47.97 106 HIS A O 1
ATOM 793 N N . GLU A 1 107 ? 27.812 -23.426 -35.449 1.00 40.78 107 GLU A N 1
ATOM 794 C CA . GLU A 1 107 ? 26.603 -22.705 -35.826 1.00 40.78 107 GLU A CA 1
ATOM 795 C C . GLU A 1 107 ? 25.457 -23.688 -36.098 1.00 40.78 107 GLU A C 1
ATOM 797 O O . GLU A 1 107 ? 25.573 -24.609 -36.909 1.00 40.78 107 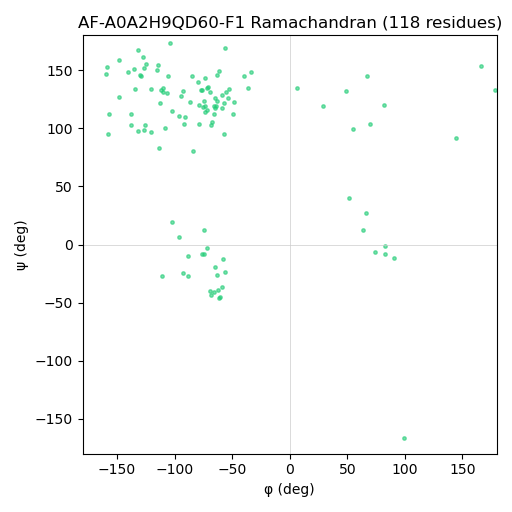GLU A O 1
ATOM 802 N N . LYS A 1 108 ? 24.326 -23.479 -35.422 1.00 47.28 108 LYS A N 1
ATOM 803 C CA . LYS A 1 108 ? 23.072 -24.190 -35.673 1.00 47.28 108 LYS A CA 1
ATOM 804 C C . LYS A 1 108 ? 22.059 -23.180 -36.215 1.00 47.28 108 LYS A C 1
ATOM 806 O O . LYS A 1 108 ? 21.262 -22.618 -35.472 1.00 47.28 108 LYS A O 1
ATOM 811 N N . LYS A 1 109 ? 22.125 -22.925 -37.523 1.00 47.50 109 LYS A N 1
ATOM 812 C CA . LYS A 1 109 ? 21.053 -22.297 -38.306 1.00 47.50 109 LYS A CA 1
ATOM 813 C C . LYS A 1 109 ? 20.638 -23.273 -39.400 1.00 47.50 109 LYS A C 1
ATOM 815 O O . LYS A 1 109 ? 21.257 -23.333 -40.451 1.00 47.50 109 LYS A O 1
ATOM 820 N N . THR A 1 110 ? 19.576 -24.022 -39.145 1.00 39.91 110 THR A N 1
ATOM 821 C CA . THR A 1 110 ? 18.786 -24.671 -40.192 1.00 39.91 110 THR A CA 1
ATOM 822 C C . THR A 1 110 ? 17.324 -24.372 -39.905 1.00 39.91 110 THR A C 1
ATOM 824 O O . THR A 1 110 ? 16.690 -24.975 -39.040 1.00 39.91 110 THR A O 1
ATOM 827 N N . GLY A 1 111 ? 16.817 -23.354 -40.604 1.00 43.50 111 GLY A N 1
ATOM 828 C CA . GLY A 1 111 ? 15.389 -23.151 -40.783 1.00 43.50 111 GLY A CA 1
ATOM 829 C C . GLY A 1 111 ? 14.849 -24.315 -41.605 1.00 43.50 111 GLY A C 1
ATOM 830 O O . GLY A 1 111 ? 15.388 -24.640 -42.658 1.00 43.50 111 GLY A O 1
ATOM 831 N N . LYS A 1 112 ? 13.827 -24.982 -41.073 1.00 46.22 112 LYS A N 1
ATOM 832 C CA . LYS A 1 112 ? 13.035 -25.967 -41.801 1.00 46.22 112 LYS A CA 1
ATOM 833 C C . LYS A 1 112 ? 12.047 -25.211 -42.684 1.00 46.22 112 LYS A C 1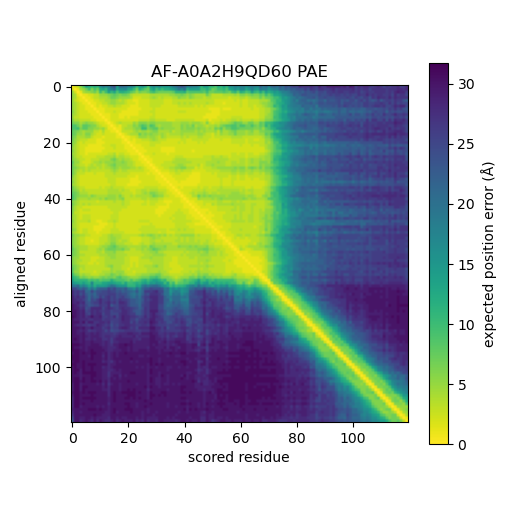
ATOM 835 O O . LYS A 1 112 ? 11.041 -24.717 -42.185 1.00 46.22 112 LYS A O 1
ATOM 840 N N . GLU A 1 113 ? 12.341 -25.149 -43.972 1.00 41.16 113 GLU A N 1
ATOM 841 C CA . GLU A 1 113 ? 11.328 -25.004 -45.012 1.00 41.16 113 GLU A CA 1
ATOM 842 C C . GLU A 1 113 ? 10.648 -26.374 -45.150 1.00 41.16 113 GLU A C 1
ATOM 844 O O . GLU A 1 113 ? 11.317 -27.383 -45.373 1.00 41.16 113 GLU A O 1
ATOM 849 N N . ASN A 1 114 ? 9.341 -26.442 -44.894 1.00 47.69 114 ASN A N 1
ATOM 850 C CA . ASN A 1 114 ? 8.544 -27.638 -45.145 1.00 47.69 114 ASN A CA 1
ATOM 851 C C . ASN A 1 114 ? 7.645 -27.336 -46.340 1.00 47.69 114 ASN A C 1
ATOM 853 O O . ASN A 1 114 ? 6.641 -26.632 -46.221 1.00 47.69 114 ASN A O 1
ATOM 857 N N . GLU A 1 115 ? 8.088 -27.830 -47.490 1.00 49.72 115 GLU A N 1
ATOM 858 C CA . GLU A 1 115 ? 7.394 -27.799 -48.764 1.00 49.72 115 GLU A CA 1
ATOM 859 C C . GLU A 1 115 ? 6.120 -28.649 -48.673 1.00 49.72 115 GLU A C 1
ATOM 861 O O . GLU A 1 115 ? 6.129 -29.852 -48.406 1.00 49.72 115 GLU A O 1
ATOM 866 N N . HIS A 1 116 ? 4.988 -27.978 -48.851 1.00 43.75 116 HIS A N 1
ATOM 867 C CA . HIS A 1 116 ? 3.656 -28.540 -48.732 1.00 43.75 116 HIS A CA 1
ATOM 868 C C . HIS A 1 116 ? 3.264 -29.214 -50.056 1.00 43.75 116 HIS A C 1
ATOM 870 O O . HIS A 1 116 ? 2.535 -28.650 -50.867 1.00 43.75 116 HIS A O 1
ATOM 876 N N . ALA A 1 117 ? 3.737 -30.439 -50.287 1.00 50.81 117 ALA A N 1
ATOM 877 C CA . ALA A 1 117 ? 3.254 -31.278 -51.380 1.00 50.81 117 ALA A CA 1
ATOM 878 C C . ALA A 1 117 ? 2.105 -32.174 -50.890 1.00 50.81 117 ALA A C 1
ATOM 880 O O . ALA A 1 117 ? 2.331 -33.185 -50.223 1.00 50.81 117 ALA A O 1
ATOM 881 N N . LYS A 1 118 ? 0.857 -31.835 -51.242 1.00 51.09 118 LYS A N 1
ATOM 882 C CA . LYS A 1 118 ? -0.226 -32.827 -51.353 1.00 51.09 118 LYS A CA 1
ATOM 883 C C . LYS A 1 118 ? -1.365 -32.360 -52.268 1.00 51.09 118 LYS A C 1
ATOM 885 O O . LYS A 1 118 ? -2.174 -31.524 -51.890 1.00 51.09 118 LYS A O 1
ATOM 890 N N . LYS A 1 119 ? -1.449 -33.077 -53.393 1.00 49.47 119 LYS A N 1
ATOM 891 C CA . LYS A 1 119 ? -2.65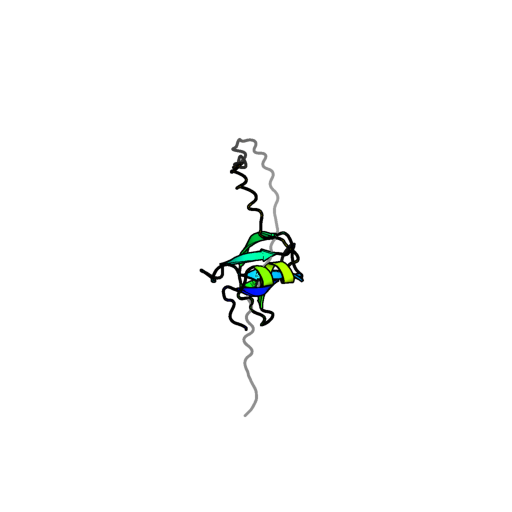0 -33.502 -54.132 1.00 49.47 119 LYS A CA 1
ATOM 892 C C . LYS A 1 119 ? -3.476 -32.431 -54.856 1.00 49.47 119 LYS A C 1
ATOM 894 O O . LYS A 1 119 ? -4.401 -31.861 -54.281 1.00 49.47 119 LYS A O 1
ATOM 899 N N . LYS A 1 120 ? -3.305 -32.391 -56.177 1.00 45.72 120 LYS A N 1
ATOM 900 C CA . LYS A 1 120 ? -4.379 -32.766 -57.105 1.00 45.72 120 LYS A CA 1
ATOM 901 C C . LYS A 1 120 ? -3.801 -33.330 -58.391 1.00 45.72 120 LYS A C 1
ATOM 903 O O . LYS A 1 120 ? -2.729 -32.834 -58.791 1.00 45.72 120 LYS A O 1
#

Nearest PDB structures (foldseek):
  8b2l-assembly1_E3  TM=8.342E-01  e=4.042E-03  Nicotiana tabacum
  6rm3-assembly1_LM0  TM=7.702E-01  e=3.578E-03  Vairimorpha necatrix
  6zu5-assembly1_LM0  TM=6.531E-01  e=1.212E-02  Paranosema locustae
  7qep-assembly1_M4  TM=6.313E-01  e=1.140E-02  Encephalitozoon cuniculi GB-M1
  4v3p-assembly1_LN  TM=6.528E-01  e=1.456E-02  Triticum aestivum

Foldseek 3Di:
DDQDAQQFWWAQCDDPRHRWIWGFHHGDDPQWTWIATLVRDIDIDRVVRIHTPPDGDDDPVVRCVVSVHDNPDPPDDPDDDDDDPDDDDDDDDDDDDDDDDDDDDDDDDDDDDDDDDDDD

Radius of gyration: 28.24 Å; Cα contacts (8 Å, |Δi|>4): 142; chains: 1; bounding box: 64×48×72 Å

Mean predicted aligned error: 16.68 Å

Secondary structure (DSSP, 8-state):
-----TTEEEEE-SSTTTT-EEEE-S--BTTEEEEEETT--EEEEEGGGEEEEEEE--SHHHHHHHHT----------------PPP---------------------------------

Sequence (120 aa):
MGAIRKGSVCVIVAGREGGSQCVVTTAPENLIVEIITASGGKRKINARHLDPTGQTVKSNDEMEKLLGIALGKEAKPKKEKGEKKPKPVKKHSARVATKHAKHQTHEKKTGKENEHAKKK

Solvent-accessible surface area (backbone atoms only — not comparable to full-atom values): 8084 Å² total; per-residue (Å²): 132,77,83,84,40,56,28,28,32,27,30,28,69,58,68,98,58,44,75,40,60,31,36,25,74,37,61,65,54,96,53,35,25,38,32,37,37,53,84,65,50,77,46,80,44,52,50,89,39,46,46,66,74,82,48,71,49,91,49,68,68,52,50,24,64,74,40,72,33,80,84,86,65,84,77,72,82,84,71,86,77,87,74,82,77,79,75,87,76,83,82,89,85,81,94,77,88,78,89,85,80,88,80,88,85,79,89,85,84,79,86,83,82,78,83,87,84,78,89,133